Protein AF-A0A938IGB4-F1 (afdb_monomer)

Mean predicted aligned error: 2.49 Å

Foldseek 3Di:
DDDQFPAEDEDPQDDAPVCLVVSLVVLLVQLPDPRYAYEYRHPRDDLVSSLVSLLVSCVSRVPHAYEYEPCVPSCVSSVHPYYD

Sequence (84 aa):
MRLPPSLIAVTPGSCEARGLPALRARLCEL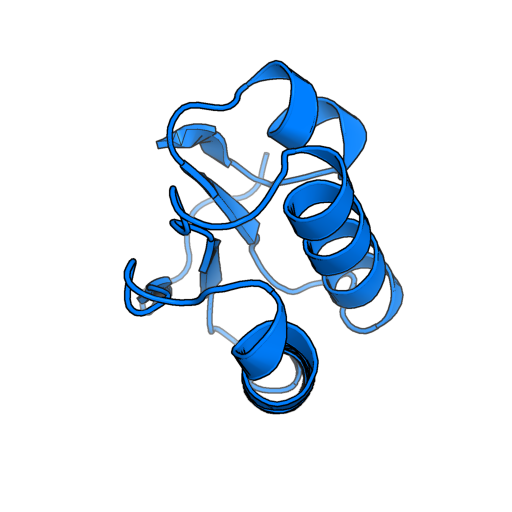AELAGLGILLREPGLTERAQRELLEDLRARSPHTWLCAHARPALALAAGCDAVQ

pLDDT: mean 94.91, std 3.26, range [72.0, 98.12]

Structure (mmCIF, N/CA/C/O backbone):
data_AF-A0A938IGB4-F1
#
_entry.id   AF-A0A9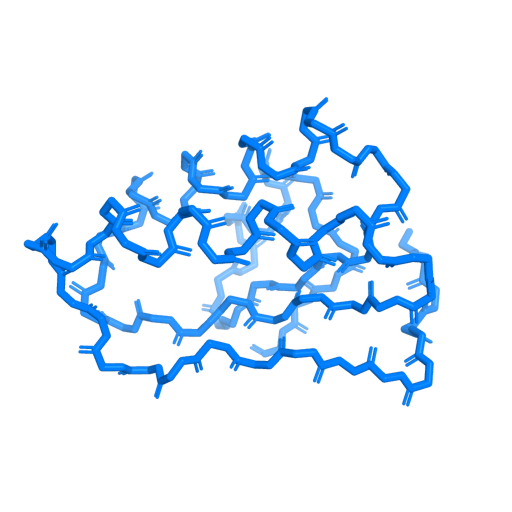38IGB4-F1
#
loop_
_atom_site.group_PDB
_atom_site.id
_atom_site.type_symbol
_atom_site.label_atom_id
_atom_site.label_alt_id
_atom_site.label_comp_id
_atom_site.label_asym_id
_atom_site.label_entity_id
_atom_site.label_seq_id
_atom_site.pdbx_PDB_ins_code
_atom_site.Cartn_x
_atom_site.Cartn_y
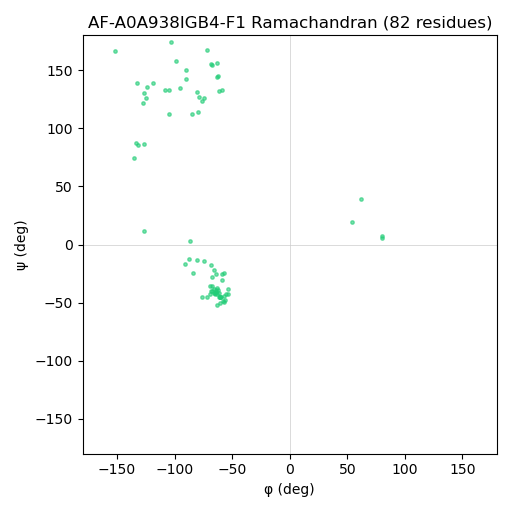_atom_site.Cartn_z
_atom_site.occupancy
_atom_site.B_iso_or_equiv
_atom_site.auth_seq_id
_atom_site.auth_comp_id
_atom_site.auth_asym_id
_atom_site.auth_atom_id
_atom_site.pdbx_PDB_model_num
ATOM 1 N N . MET A 1 1 ? 4.251 9.979 -13.614 1.00 72.00 1 MET A N 1
ATOM 2 C CA . MET A 1 1 ? 3.269 8.969 -13.164 1.00 72.00 1 MET A CA 1
ATOM 3 C C . MET A 1 1 ? 3.393 7.766 -14.083 1.00 72.00 1 MET A C 1
ATOM 5 O O . MET A 1 1 ? 3.449 7.962 -15.292 1.00 72.00 1 MET A O 1
ATOM 9 N N . ARG A 1 2 ? 3.555 6.561 -13.525 1.00 86.88 2 ARG A N 1
ATOM 10 C CA . ARG A 1 2 ? 3.685 5.308 -14.289 1.00 86.88 2 ARG A CA 1
ATOM 11 C C . ARG A 1 2 ? 2.306 4.692 -14.523 1.00 86.88 2 ARG A C 1
ATOM 13 O O . ARG A 1 2 ? 1.417 4.858 -13.688 1.00 86.88 2 ARG A O 1
ATOM 20 N N . LEU A 1 3 ? 2.139 3.963 -15.626 1.00 93.06 3 LEU A N 1
ATOM 21 C CA . LEU A 1 3 ? 0.927 3.171 -15.848 1.00 93.06 3 LEU A CA 1
ATOM 22 C C . LEU A 1 3 ? 0.791 2.090 -14.762 1.00 93.06 3 LEU A C 1
ATOM 24 O O . LEU A 1 3 ? 1.817 1.570 -14.309 1.00 93.06 3 LEU A O 1
ATOM 28 N N . PRO A 1 4 ? -0.441 1.765 -14.333 1.00 93.56 4 PRO A N 1
ATOM 29 C CA . PRO A 1 4 ? -0.659 0.698 -13.372 1.00 93.56 4 PRO A CA 1
ATOM 30 C C . PRO A 1 4 ? -0.220 -0.657 -13.948 1.00 93.56 4 PRO A C 1
ATOM 32 O O . PRO A 1 4 ? -0.406 -0.905 -15.143 1.00 93.56 4 PRO A O 1
ATOM 35 N N . PRO A 1 5 ? 0.344 -1.546 -13.116 1.00 96.12 5 PRO A N 1
ATOM 36 C CA . PRO A 1 5 ? 0.612 -2.921 -13.509 1.00 96.12 5 PRO A CA 1
ATOM 37 C C . PRO A 1 5 ? -0.687 -3.731 -13.630 1.00 96.12 5 PRO A C 1
ATOM 39 O O . PRO A 1 5 ? -1.743 -3.325 -13.146 1.00 96.12 5 PRO A O 1
ATOM 42 N N . SER A 1 6 ? -0.597 -4.920 -14.232 1.00 95.62 6 SER A N 1
ATOM 43 C CA . SER A 1 6 ? -1.747 -5.816 -14.434 1.00 95.62 6 SER A CA 1
ATOM 44 C C . SER A 1 6 ? -2.344 -6.369 -13.136 1.00 95.62 6 SER A C 1
ATOM 46 O O . SER A 1 6 ? -3.495 -6.800 -13.135 1.00 95.62 6 SER A O 1
ATOM 48 N N . LEU A 1 7 ? -1.574 -6.385 -12.043 1.00 96.88 7 LEU A N 1
ATOM 49 C CA . LEU A 1 7 ? -2.023 -6.851 -10.736 1.00 96.88 7 LEU A CA 1
ATOM 50 C C . LEU A 1 7 ? -1.763 -5.776 -9.682 1.00 96.88 7 LEU A C 1
ATOM 52 O O . LEU A 1 7 ? -0.650 -5.263 -9.568 1.00 96.88 7 LEU A O 1
ATOM 56 N N . ILE A 1 8 ? -2.789 -5.462 -8.892 1.00 97.94 8 ILE A N 1
ATOM 57 C CA . ILE A 1 8 ? -2.721 -4.483 -7.808 1.00 97.94 8 ILE A CA 1
ATOM 58 C C . ILE A 1 8 ? -3.247 -5.138 -6.533 1.00 97.94 8 ILE A C 1
ATOM 60 O O . ILE A 1 8 ? -4.393 -5.583 -6.480 1.00 97.94 8 ILE A O 1
ATOM 64 N N . ALA A 1 9 ? -2.414 -5.184 -5.497 1.00 97.62 9 ALA A N 1
ATOM 65 C CA . ALA A 1 9 ? -2.830 -5.544 -4.154 1.00 97.62 9 ALA A CA 1
ATOM 66 C C . ALA A 1 9 ? -3.505 -4.340 -3.493 1.00 97.62 9 ALA A C 1
ATOM 68 O O . ALA A 1 9 ? -2.937 -3.249 -3.433 1.00 97.62 9 ALA A O 1
ATOM 69 N N . VAL A 1 10 ? -4.711 -4.547 -2.975 1.00 97.62 10 VAL A N 1
ATOM 70 C CA . VAL A 1 10 ? -5.458 -3.530 -2.231 1.00 97.62 10 VAL A CA 1
ATOM 71 C C . VAL A 1 10 ? -5.396 -3.876 -0.753 1.00 97.62 10 VAL A C 1
ATOM 73 O O . VAL A 1 10 ? -5.606 -5.033 -0.381 1.00 97.62 10 VAL A O 1
ATOM 76 N N . THR A 1 11 ? -5.091 -2.896 0.095 1.00 97.56 11 THR A N 1
ATOM 77 C CA . THR A 1 11 ? -5.089 -3.133 1.541 1.00 97.56 11 THR A CA 1
ATOM 78 C C . THR A 1 11 ? -6.510 -3.394 2.074 1.00 97.56 11 THR A C 1
ATOM 80 O O . THR A 1 11 ? -7.484 -2.961 1.450 1.00 97.56 11 THR A O 1
ATOM 83 N N . PRO A 1 12 ? -6.670 -4.119 3.201 1.00 95.06 12 PRO A N 1
ATOM 84 C CA . PRO A 1 12 ? -7.983 -4.580 3.670 1.00 95.06 12 PRO A CA 1
ATOM 85 C C . PRO A 1 12 ? -9.027 -3.485 3.950 1.00 95.06 12 PRO A C 1
ATOM 87 O O . PRO A 1 12 ? -10.224 -3.760 3.905 1.00 95.06 12 PRO A O 1
ATOM 90 N N . GLY A 1 13 ? -8.615 -2.255 4.260 1.00 95.75 13 GLY A N 1
ATOM 91 C CA . GLY A 1 13 ? -9.522 -1.159 4.615 1.00 95.75 13 GLY A CA 1
ATOM 92 C C . GLY A 1 13 ? -10.023 -1.176 6.052 1.00 95.75 13 GLY A C 1
ATOM 93 O O . GLY A 1 13 ? -10.858 -0.346 6.409 1.00 95.75 13 GLY A O 1
ATOM 94 N N . SER A 1 14 ? -9.518 -2.095 6.869 1.00 95.38 14 SER A N 1
ATOM 95 C CA . SER A 1 14 ? -9.903 -2.291 8.266 1.00 95.38 14 SER A CA 1
ATOM 96 C C . SER A 1 14 ? -8.706 -2.275 9.221 1.00 95.38 14 SER A C 1
ATOM 98 O O . SER A 1 14 ? -8.832 -2.697 10.369 1.00 95.38 14 SER A O 1
ATOM 100 N N . CYS A 1 15 ? -7.522 -1.859 8.763 1.00 95.38 15 CYS A N 1
ATOM 101 C CA . CYS A 1 15 ? -6.339 -1.783 9.605 1.00 95.38 15 CYS A CA 1
ATOM 102 C C . CYS A 1 15 ? -6.434 -0.588 10.556 1.00 95.38 15 CYS A C 1
ATOM 104 O O . CYS A 1 15 ? -6.569 0.566 10.146 1.00 95.38 15 CYS A O 1
ATOM 106 N N . GLU A 1 16 ? -6.266 -0.873 11.841 1.00 93.81 16 GLU A N 1
ATOM 107 C CA . GLU A 1 16 ? -6.108 0.130 12.889 1.00 93.81 16 GLU A CA 1
ATOM 108 C C . GLU A 1 16 ? -4.640 0.251 13.321 1.00 93.81 16 GLU A C 1
ATOM 110 O O . GLU A 1 16 ? -3.782 -0.542 12.924 1.00 93.81 16 GLU A O 1
ATOM 115 N N . ALA A 1 17 ? -4.341 1.219 14.194 1.00 90.44 17 ALA A N 1
ATOM 116 C CA . ALA A 1 17 ? -2.983 1.498 14.669 1.00 90.44 17 ALA A CA 1
ATOM 117 C C . ALA A 1 17 ? -2.267 0.264 15.253 1.00 90.44 17 ALA A C 1
ATOM 119 O O . A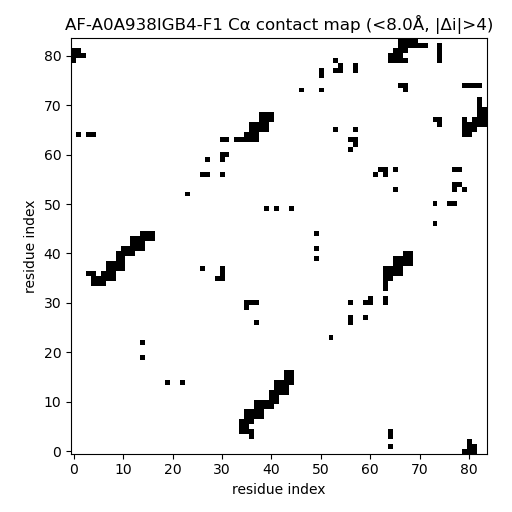LA A 1 17 ? -1.078 0.073 15.008 1.00 90.44 17 ALA A O 1
ATOM 120 N N . ARG A 1 18 ? -2.986 -0.608 15.977 1.00 92.75 18 ARG A N 1
ATOM 121 C CA . ARG A 1 18 ? -2.419 -1.849 16.544 1.00 92.75 18 ARG A CA 1
ATOM 122 C C . ARG A 1 18 ? -2.018 -2.872 15.473 1.00 92.75 18 ARG A C 1
ATOM 124 O O . ARG A 1 18 ? -1.110 -3.659 15.708 1.00 92.75 18 ARG A O 1
ATOM 131 N N . GLY A 1 19 ? -2.680 -2.856 14.314 1.00 94.50 19 GLY A N 1
ATOM 132 C CA . GLY A 1 19 ? -2.406 -3.755 13.187 1.00 94.50 19 GLY A CA 1
ATOM 133 C C . GLY A 1 19 ? -1.333 -3.242 12.223 1.00 94.50 19 GLY A C 1
ATOM 134 O O . GLY A 1 19 ? -0.834 -4.011 11.402 1.00 94.50 19 GLY A O 1
ATOM 135 N N . LEU A 1 20 ? -0.938 -1.968 12.338 1.00 95.94 20 LEU A N 1
ATOM 136 C CA . LEU A 1 20 ? 0.012 -1.322 11.431 1.00 95.94 20 LEU A CA 1
ATOM 137 C C . LEU A 1 20 ? 1.341 -2.085 11.269 1.00 95.94 20 LEU A C 1
ATOM 139 O O . LEU A 1 20 ? 1.789 -2.208 10.129 1.00 95.94 20 LEU A O 1
ATOM 143 N N . PRO A 1 21 ? 1.981 -2.633 12.325 1.00 96.31 21 PRO A N 1
ATOM 144 C CA . PRO A 1 21 ? 3.226 -3.383 12.151 1.00 96.31 21 PRO A CA 1
ATOM 145 C C . PRO A 1 21 ? 3.063 -4.622 11.260 1.00 96.31 21 PRO A C 1
ATOM 147 O O . PRO A 1 21 ? 3.902 -4.873 10.397 1.00 96.31 21 PRO A O 1
ATOM 150 N N . ALA A 1 22 ? 1.963 -5.363 11.428 1.00 96.62 22 ALA A N 1
ATOM 151 C CA . ALA A 1 22 ? 1.675 -6.555 10.635 1.00 96.62 22 ALA A CA 1
ATOM 152 C C . ALA A 1 22 ? 1.351 -6.196 9.177 1.00 96.62 22 ALA A C 1
ATOM 154 O O . ALA A 1 22 ? 1.873 -6.824 8.255 1.00 96.62 22 ALA A O 1
ATOM 155 N N . LEU A 1 23 ? 0.554 -5.142 8.960 1.00 97.06 23 LEU A N 1
ATOM 156 C CA . LEU A 1 23 ? 0.278 -4.629 7.618 1.00 97.06 23 LEU A CA 1
ATOM 157 C C . LEU A 1 23 ? 1.568 -4.175 6.922 1.00 97.06 23 LEU A C 1
ATOM 159 O O . LEU A 1 23 ? 1.795 -4.533 5.769 1.00 97.06 23 LEU A O 1
ATOM 163 N N . ARG A 1 24 ? 2.434 -3.432 7.624 1.00 96.50 24 ARG A N 1
ATOM 164 C CA . ARG A 1 24 ? 3.723 -2.967 7.093 1.00 96.50 24 ARG A CA 1
ATOM 165 C C . ARG A 1 24 ? 4.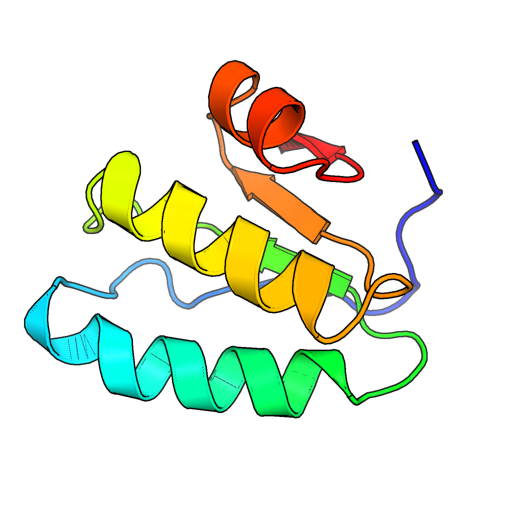586 -4.136 6.634 1.00 96.50 24 ARG A C 1
ATOM 167 O O . ARG A 1 24 ? 5.069 -4.108 5.508 1.00 96.50 24 ARG A O 1
ATOM 174 N N . ALA A 1 25 ? 4.749 -5.163 7.469 1.00 96.31 25 ALA A N 1
ATOM 175 C CA . ALA A 1 25 ? 5.523 -6.350 7.111 1.00 96.31 25 ALA A CA 1
ATOM 176 C C . ALA A 1 25 ? 4.990 -6.999 5.825 1.00 96.31 25 ALA A C 1
ATOM 178 O O . ALA A 1 25 ? 5.751 -7.226 4.886 1.00 96.31 25 ALA A O 1
ATOM 179 N N . ARG A 1 26 ? 3.668 -7.189 5.737 1.00 96.81 26 ARG A N 1
ATOM 180 C CA . ARG A 1 26 ? 3.035 -7.795 4.564 1.00 96.81 26 ARG A CA 1
ATOM 181 C C . ARG A 1 26 ? 3.200 -6.960 3.296 1.00 96.81 26 ARG A C 1
ATOM 183 O O . ARG A 1 26 ? 3.431 -7.510 2.226 1.00 96.81 26 ARG A O 1
ATOM 190 N N . LEU A 1 27 ? 3.075 -5.640 3.397 1.00 97.00 27 LEU A N 1
ATOM 191 C CA . LEU A 1 27 ? 3.253 -4.752 2.250 1.00 97.00 27 LEU A CA 1
ATOM 192 C C . LEU A 1 27 ? 4.703 -4.698 1.777 1.00 97.00 27 LEU A C 1
ATOM 194 O O . LEU A 1 27 ? 4.928 -4.652 0.573 1.00 97.00 27 LEU A O 1
ATOM 198 N N . CYS A 1 28 ? 5.669 -4.757 2.694 1.00 94.44 28 CYS A N 1
ATOM 199 C CA . CYS A 1 28 ? 7.076 -4.883 2.332 1.00 94.44 28 CYS A CA 1
ATOM 200 C C . CYS A 1 28 ? 7.334 -6.186 1.564 1.00 94.44 28 CYS A C 1
ATOM 202 O O . CYS A 1 28 ? 7.963 -6.133 0.518 1.00 94.44 28 CYS A O 1
ATOM 204 N N . GLU A 1 29 ? 6.800 -7.328 2.017 1.00 95.12 29 GLU A N 1
ATOM 205 C CA . GLU A 1 29 ? 6.902 -8.598 1.273 1.00 95.12 29 GLU A CA 1
ATOM 206 C C . GLU A 1 29 ? 6.312 -8.486 -0.140 1.00 95.12 29 GLU A C 1
ATOM 208 O O . GLU A 1 29 ? 6.909 -8.950 -1.108 1.00 95.12 29 GLU A O 1
ATOM 213 N N . LEU A 1 30 ? 5.142 -7.852 -0.270 1.00 95.62 30 LEU A N 1
ATOM 214 C CA . LEU A 1 30 ? 4.485 -7.653 -1.562 1.00 95.62 30 LEU A CA 1
ATOM 215 C C . LEU A 1 30 ? 5.268 -6.699 -2.473 1.00 95.62 30 LEU A C 1
ATOM 217 O O . LEU A 1 30 ? 5.302 -6.912 -3.681 1.00 95.62 30 LEU A O 1
ATOM 221 N N . ALA A 1 31 ? 5.911 -5.670 -1.922 1.00 94.00 31 ALA A N 1
ATOM 222 C CA . ALA A 1 31 ? 6.675 -4.693 -2.694 1.00 94.00 31 ALA A CA 1
ATOM 223 C C . ALA A 1 31 ? 7.948 -5.272 -3.338 1.00 94.00 31 ALA A C 1
ATOM 225 O O . ALA A 1 31 ? 8.470 -4.662 -4.271 1.00 94.00 31 ALA A O 1
ATOM 226 N N . GLU A 1 32 ? 8.425 -6.431 -2.880 1.00 91.69 32 GLU A N 1
ATOM 227 C CA . GLU A 1 32 ? 9.529 -7.173 -3.507 1.00 91.69 32 GLU A CA 1
ATOM 228 C C . GLU A 1 32 ? 9.064 -8.010 -4.718 1.00 91.69 32 GLU A C 1
ATOM 230 O O . GLU A 1 32 ? 9.883 -8.488 -5.506 1.00 91.69 32 GLU A O 1
ATOM 235 N N . LEU A 1 33 ? 7.751 -8.200 -4.904 1.00 93.50 33 LEU A N 1
ATOM 236 C CA . LEU A 1 33 ? 7.209 -8.965 -6.026 1.00 93.50 33 LEU A CA 1
ATOM 237 C C . LEU A 1 33 ? 7.178 -8.113 -7.299 1.00 93.50 33 LEU A C 1
ATOM 239 O O . LEU A 1 33 ? 6.415 -7.152 -7.424 1.00 93.50 33 LEU A O 1
ATOM 243 N N . ALA A 1 34 ? 7.985 -8.503 -8.287 1.00 91.88 34 ALA A N 1
ATOM 244 C CA . ALA A 1 34 ? 8.041 -7.823 -9.573 1.00 91.88 34 ALA A CA 1
ATOM 245 C C . ALA A 1 34 ? 6.669 -7.808 -10.272 1.00 91.88 34 ALA A C 1
ATOM 247 O O . ALA A 1 34 ? 5.997 -8.831 -10.392 1.00 91.88 34 ALA A O 1
ATOM 248 N N . GLY A 1 35 ? 6.274 -6.637 -10.775 1.00 91.56 35 GLY A N 1
ATOM 249 C CA . GLY A 1 35 ? 5.024 -6.466 -11.519 1.00 91.56 35 GLY A CA 1
ATOM 250 C C . GLY A 1 35 ? 3.763 -6.346 -10.656 1.00 91.56 35 GLY A C 1
ATOM 251 O O . GLY A 1 35 ? 2.673 -6.301 -11.220 1.00 91.56 35 GLY A O 1
ATOM 252 N N . LEU A 1 36 ? 3.886 -6.260 -9.327 1.00 96.06 36 LEU A N 1
ATOM 253 C CA . LEU A 1 36 ? 2.768 -5.976 -8.427 1.00 96.06 36 LEU A CA 1
ATOM 254 C C . LEU A 1 36 ? 2.686 -4.477 -8.092 1.00 96.06 36 LEU A C 1
ATOM 256 O O . LEU A 1 36 ? 3.685 -3.835 -7.770 1.00 96.06 36 LEU A O 1
ATOM 260 N N . GLY A 1 37 ? 1.479 -3.916 -8.149 1.00 97.62 37 GLY A N 1
ATOM 261 C CA . GLY A 1 37 ? 1.163 -2.592 -7.610 1.00 97.62 37 GLY A CA 1
ATOM 262 C C . GLY A 1 37 ? 0.516 -2.683 -6.230 1.00 97.62 37 GLY A C 1
ATOM 263 O O . GLY A 1 37 ? -0.070 -3.706 -5.884 1.00 97.62 37 GLY A O 1
ATOM 264 N N . ILE A 1 38 ? 0.579 -1.608 -5.447 1.00 98.12 38 ILE A N 1
ATOM 265 C CA . ILE A 1 38 ? -0.055 -1.524 -4.126 1.00 98.12 38 ILE A CA 1
ATOM 266 C C . ILE A 1 38 ? -0.968 -0.299 -4.077 1.00 98.12 38 ILE A C 1
ATOM 268 O O . ILE A 1 38 ? -0.529 0.825 -4.313 1.00 98.12 38 ILE A O 1
ATOM 272 N N . LEU A 1 39 ? -2.231 -0.518 -3.718 1.00 97.94 39 LEU A N 1
ATOM 273 C CA . LEU A 1 39 ? -3.198 0.518 -3.374 1.00 97.94 39 LEU A CA 1
ATOM 274 C C . LEU A 1 39 ? -3.396 0.541 -1.857 1.00 97.94 39 LEU A C 1
ATOM 276 O O . LEU A 1 39 ? -3.982 -0.383 -1.286 1.00 97.94 39 LEU A O 1
ATOM 280 N N . LEU A 1 40 ? -2.949 1.620 -1.215 1.00 97.94 40 LEU A N 1
ATOM 281 C CA . LEU A 1 40 ? -3.186 1.866 0.201 1.00 97.94 40 LEU A CA 1
ATOM 282 C C . LEU A 1 40 ? -4.552 2.530 0.397 1.00 97.94 40 LEU A C 1
ATOM 284 O O . LEU A 1 40 ? -4.766 3.689 0.032 1.00 97.94 40 LEU A O 1
ATOM 288 N N . ARG A 1 41 ? -5.464 1.790 1.022 1.00 96.81 41 ARG A N 1
ATOM 289 C CA . ARG A 1 41 ? -6.804 2.231 1.402 1.00 96.81 41 ARG A CA 1
ATOM 290 C C . ARG A 1 41 ? -7.057 1.814 2.843 1.00 96.81 41 ARG A C 1
ATOM 292 O O . ARG A 1 41 ? -7.605 0.752 3.073 1.00 96.81 41 ARG A O 1
ATOM 299 N N . GLU A 1 42 ? -6.665 2.643 3.808 1.00 97.00 42 GLU A N 1
ATOM 300 C CA . GLU A 1 42 ? -6.858 2.360 5.239 1.00 97.00 42 GLU A CA 1
ATOM 301 C C . GLU A 1 42 ? -7.461 3.569 5.968 1.00 97.00 42 GLU A C 1
ATOM 303 O O . GLU A 1 42 ? -6.726 4.398 6.508 1.00 97.00 42 GLU A O 1
ATOM 308 N N . PRO A 1 43 ? -8.797 3.728 5.983 1.00 94.50 43 PRO A N 1
ATOM 309 C CA . PRO A 1 43 ? -9.441 4.881 6.617 1.00 94.50 43 PRO A CA 1
ATOM 310 C C . PRO A 1 43 ? -9.222 4.932 8.138 1.00 94.50 43 PRO A C 1
ATOM 312 O O . PRO A 1 43 ? -9.232 6.020 8.706 1.00 94.50 43 PRO A O 1
ATOM 315 N N . GLY A 1 44 ? -8.983 3.783 8.783 1.00 93.56 44 GLY A N 1
ATOM 316 C CA . GLY A 1 44 ? -8.690 3.689 10.218 1.00 93.56 44 GLY A CA 1
ATOM 317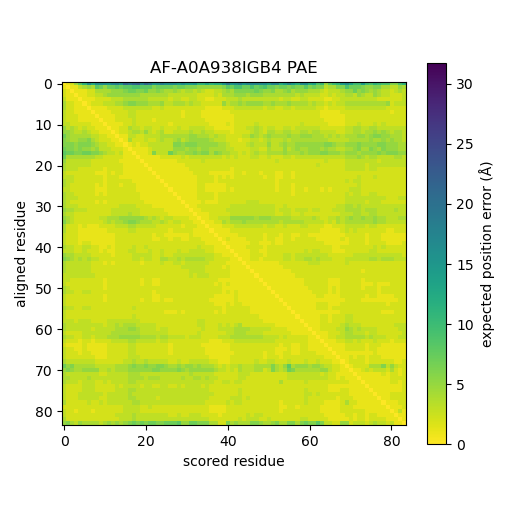 C C . GLY A 1 44 ? -7.283 4.154 10.615 1.00 93.56 44 GLY A C 1
ATOM 318 O O . GLY A 1 44 ? -7.020 4.386 11.795 1.00 93.56 44 GLY A O 1
ATOM 319 N N . LEU A 1 45 ? -6.371 4.323 9.652 1.00 95.75 45 LEU A N 1
ATOM 320 C CA . LEU A 1 45 ? -5.029 4.840 9.907 1.00 95.75 45 LEU A CA 1
ATOM 321 C C . LEU A 1 45 ? -4.991 6.363 9.791 1.00 95.75 45 LEU A C 1
ATOM 323 O O . LEU A 1 45 ? -5.581 6.962 8.888 1.00 95.75 45 LEU A O 1
ATOM 327 N N . THR A 1 46 ? -4.210 7.000 10.665 1.00 95.25 46 THR A N 1
ATOM 328 C CA . THR A 1 46 ? -3.950 8.439 10.562 1.00 95.25 46 THR A CA 1
ATOM 329 C C . THR A 1 46 ? -3.204 8.765 9.270 1.00 95.25 46 THR A C 1
ATOM 331 O O . THR A 1 46 ? -2.487 7.931 8.716 1.00 95.25 46 THR A O 1
ATOM 334 N N . GLU A 1 47 ? -3.330 10.007 8.800 1.00 94.94 47 GLU A N 1
ATOM 335 C CA . GLU A 1 47 ? -2.606 10.463 7.607 1.00 94.94 47 GLU A CA 1
ATOM 336 C C . GLU A 1 47 ? -1.097 10.265 7.737 1.00 94.94 47 GLU A C 1
ATOM 338 O O . GLU A 1 47 ? -0.441 9.783 6.818 1.00 94.94 47 GLU A O 1
ATOM 343 N N . ARG A 1 48 ? -0.562 10.587 8.918 1.00 95.12 48 ARG A N 1
ATOM 344 C CA . ARG A 1 48 ? 0.849 10.405 9.241 1.00 95.12 48 ARG A CA 1
ATOM 345 C C . ARG A 1 48 ? 1.272 8.944 9.091 1.00 95.12 48 ARG A C 1
ATOM 347 O O . ARG A 1 48 ? 2.269 8.685 8.431 1.00 95.12 48 ARG A O 1
ATOM 354 N N . ALA A 1 49 ? 0.505 8.008 9.653 1.00 95.75 49 ALA A N 1
ATOM 355 C CA . ALA A 1 49 ? 0.816 6.584 9.567 1.00 95.75 49 ALA A CA 1
ATOM 356 C C . ALA A 1 49 ? 0.768 6.069 8.120 1.00 95.75 49 ALA A C 1
ATOM 358 O O . ALA A 1 49 ? 1.620 5.281 7.718 1.00 95.75 49 ALA A O 1
ATOM 359 N N . GLN A 1 50 ? -0.201 6.535 7.324 1.00 96.56 50 GLN A N 1
ATOM 360 C CA . GLN A 1 50 ? -0.296 6.187 5.903 1.00 96.56 50 GLN A CA 1
ATOM 361 C C . GLN A 1 50 ? 0.882 6.747 5.099 1.00 96.56 50 GLN A C 1
ATOM 363 O O . GLN A 1 50 ? 1.443 6.039 4.267 1.00 96.56 50 GLN A O 1
ATOM 368 N N . ARG A 1 51 ? 1.290 7.992 5.371 1.00 96.06 51 ARG A N 1
ATOM 369 C CA . ARG A 1 51 ? 2.443 8.618 4.716 1.00 96.06 51 ARG A CA 1
ATOM 370 C C . ARG A 1 51 ? 3.737 7.872 5.037 1.00 96.06 51 ARG A C 1
ATOM 372 O O . ARG A 1 51 ? 4.419 7.453 4.112 1.00 96.06 51 ARG A O 1
ATOM 379 N N . GLU A 1 52 ? 4.016 7.633 6.319 1.00 95.94 52 GLU A N 1
ATOM 380 C CA . GLU A 1 52 ? 5.202 6.885 6.770 1.00 95.94 52 GLU A CA 1
ATOM 381 C C . GLU A 1 52 ? 5.241 5.459 6.190 1.00 95.94 52 GLU A C 1
ATOM 383 O O . GLU A 1 52 ? 6.305 4.886 5.982 1.00 95.94 52 GLU A O 1
ATOM 388 N N . LEU A 1 53 ? 4.082 4.846 5.936 1.00 96.56 53 LEU A N 1
ATOM 389 C CA . LEU A 1 53 ? 4.009 3.540 5.285 1.00 96.56 53 LEU A CA 1
ATOM 390 C C . LEU A 1 53 ? 4.362 3.616 3.793 1.00 96.56 53 LEU A C 1
ATOM 392 O O . LEU A 1 53 ? 5.127 2.787 3.309 1.00 96.56 53 LEU A O 1
ATOM 396 N N . LEU A 1 54 ? 3.837 4.600 3.063 1.00 97.06 54 LEU A N 1
ATOM 397 C CA . LEU A 1 54 ? 4.133 4.771 1.636 1.00 97.06 54 LEU A CA 1
ATOM 398 C C . LEU A 1 54 ? 5.583 5.193 1.387 1.00 97.06 54 LEU A C 1
ATOM 400 O O . LEU A 1 54 ? 6.202 4.691 0.451 1.00 97.06 54 LEU A O 1
ATOM 404 N N . GLU A 1 55 ? 6.127 6.075 2.225 1.00 95.50 55 GLU A N 1
ATOM 405 C CA . GLU A 1 55 ? 7.531 6.497 2.172 1.00 95.50 55 GLU A CA 1
ATOM 406 C C . GLU A 1 55 ? 8.470 5.303 2.389 1.00 95.50 55 GLU A C 1
ATOM 408 O O . GLU A 1 55 ? 9.392 5.099 1.598 1.00 95.50 55 GLU A O 1
ATOM 413 N N . ASP A 1 56 ? 8.184 4.454 3.381 1.00 95.12 56 ASP A N 1
ATOM 414 C CA . ASP A 1 56 ? 8.945 3.226 3.625 1.00 95.12 56 ASP A CA 1
ATOM 415 C C . ASP A 1 56 ? 8.895 2.264 2.432 1.00 95.12 56 ASP A C 1
ATOM 417 O O . ASP A 1 56 ? 9.925 1.716 2.032 1.00 95.12 56 ASP A O 1
ATOM 421 N N . LEU A 1 57 ? 7.709 2.057 1.846 1.00 96.19 57 LEU A N 1
ATOM 422 C CA . LEU A 1 57 ? 7.552 1.196 0.669 1.00 96.19 57 LEU A CA 1
ATOM 423 C C . LEU A 1 57 ? 8.318 1.753 -0.532 1.00 96.19 57 LEU A C 1
ATOM 425 O O . LEU A 1 57 ? 8.999 0.999 -1.225 1.00 96.19 57 LEU A O 1
ATOM 429 N N . ARG A 1 58 ? 8.252 3.070 -0.760 1.00 94.56 58 ARG A N 1
ATOM 430 C CA . ARG A 1 58 ? 8.975 3.739 -1.846 1.00 94.56 58 ARG A CA 1
ATOM 431 C C . ARG A 1 58 ? 10.488 3.657 -1.658 1.00 94.56 58 ARG A C 1
ATOM 433 O O . ARG A 1 58 ? 11.192 3.430 -2.639 1.00 94.56 58 ARG A O 1
ATOM 440 N N . ALA A 1 59 ? 10.982 3.841 -0.436 1.00 93.69 59 ALA A N 1
ATOM 441 C CA . ALA A 1 59 ? 12.408 3.775 -0.129 1.00 93.69 59 ALA A CA 1
ATOM 442 C C . ALA A 1 59 ?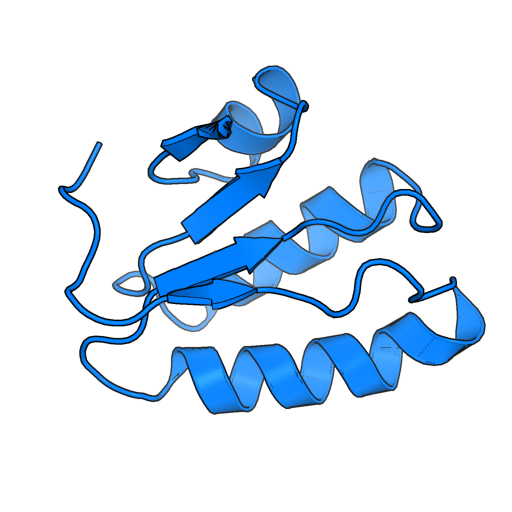 12.976 2.360 -0.322 1.00 93.69 59 ALA A C 1
ATOM 444 O O . ALA A 1 59 ? 14.090 2.210 -0.818 1.00 93.69 59 ALA A O 1
ATOM 445 N N . ARG A 1 60 ? 12.208 1.327 0.048 1.00 92.69 60 ARG A N 1
ATOM 446 C CA . ARG A 1 60 ? 12.608 -0.083 -0.088 1.00 92.69 60 ARG A CA 1
ATOM 447 C C . ARG A 1 60 ? 12.506 -0.587 -1.520 1.00 92.69 60 ARG A C 1
ATOM 449 O O . ARG A 1 60 ? 13.438 -1.215 -2.006 1.00 92.69 60 ARG A O 1
ATOM 456 N N . SER A 1 61 ? 11.404 -0.268 -2.196 1.00 94.00 61 SER A N 1
ATOM 457 C CA . SER A 1 61 ? 11.168 -0.664 -3.581 1.00 94.00 61 SER A CA 1
ATOM 458 C C . SER A 1 61 ? 10.821 0.555 -4.447 1.00 94.00 61 SER A C 1
ATOM 460 O O . SER A 1 61 ? 9.647 0.873 -4.684 1.00 94.00 61 SER A O 1
ATOM 462 N N . PRO A 1 62 ? 11.845 1.255 -4.979 1.00 92.75 62 PRO A N 1
ATOM 463 C CA . PRO A 1 62 ? 11.662 2.431 -5.836 1.00 92.75 62 PRO A CA 1
ATOM 464 C C . PRO A 1 62 ? 10.817 2.145 -7.085 1.00 92.75 62 PRO A C 1
ATOM 466 O O . PRO A 1 62 ? 10.171 3.036 -7.648 1.00 92.75 62 PRO A O 1
ATOM 469 N N . HIS A 1 63 ? 10.789 0.886 -7.521 1.00 92.19 63 HIS A N 1
ATOM 470 C CA . HIS A 1 63 ? 10.104 0.466 -8.735 1.00 92.19 63 HIS A CA 1
ATOM 471 C 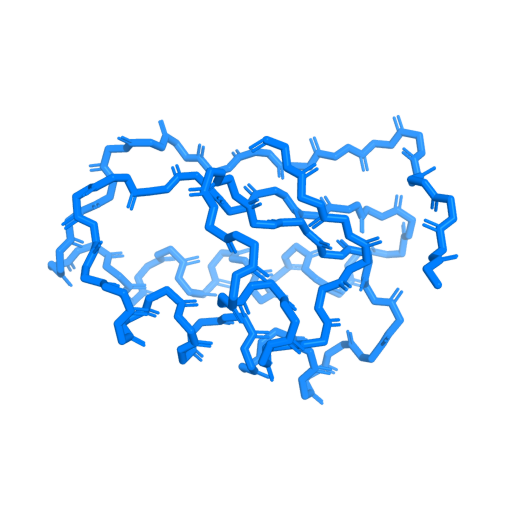C . HIS A 1 63 ? 8.650 0.034 -8.514 1.00 92.19 63 HIS A C 1
ATOM 473 O O . HIS A 1 63 ? 7.891 0.043 -9.482 1.00 92.19 63 HIS A O 1
ATOM 479 N N . THR A 1 64 ? 8.233 -0.257 -7.277 1.00 95.69 64 THR A N 1
ATOM 480 C CA . THR A 1 64 ? 6.848 -0.648 -6.981 1.00 95.69 64 THR A CA 1
ATOM 481 C C . THR A 1 64 ? 5.879 0.464 -7.338 1.00 95.69 64 THR A C 1
ATOM 483 O O . THR A 1 64 ? 6.085 1.629 -6.989 1.00 95.69 64 THR A O 1
ATOM 486 N N . TRP A 1 65 ? 4.809 0.108 -8.040 1.00 97.38 65 TRP A N 1
ATOM 487 C CA . TRP A 1 65 ? 3.749 1.052 -8.358 1.00 97.38 65 TRP A CA 1
ATOM 488 C C . TRP A 1 65 ? 2.880 1.277 -7.116 1.00 97.38 65 TRP A C 1
ATOM 490 O O . TRP A 1 65 ? 2.360 0.313 -6.555 1.00 97.38 65 TRP A O 1
ATOM 500 N N . LEU A 1 66 ? 2.736 2.526 -6.669 1.00 97.56 66 LEU A N 1
ATOM 501 C CA . LEU A 1 66 ? 2.009 2.871 -5.441 1.00 97.56 66 LEU A CA 1
ATOM 502 C C . LEU A 1 66 ? 0.817 3.783 -5.732 1.00 97.56 66 LEU A C 1
ATOM 504 O O . LEU A 1 66 ? 0.933 4.748 -6.486 1.00 97.56 66 LEU A O 1
ATOM 508 N N . CYS A 1 67 ? -0.306 3.537 -5.067 1.00 97.88 67 CYS A N 1
ATOM 509 C CA . CYS A 1 67 ? -1.478 4.399 -5.103 1.00 97.88 67 CYS A CA 1
ATOM 510 C C . CYS A 1 67 ? -2.008 4.665 -3.694 1.00 97.88 67 CYS A C 1
ATOM 512 O O . CYS A 1 67 ? -2.075 3.755 -2.868 1.00 97.88 67 CYS A O 1
ATOM 514 N N . ALA A 1 68 ? -2.405 5.910 -3.432 1.00 97.50 68 ALA A N 1
ATOM 515 C CA . ALA A 1 68 ? -3.096 6.284 -2.205 1.00 97.50 68 ALA A CA 1
ATOM 516 C C . ALA A 1 68 ? -4.566 6.602 -2.496 1.00 97.50 68 ALA A C 1
ATOM 518 O O . ALA A 1 68 ? -4.876 7.365 -3.415 1.00 97.50 68 ALA A O 1
ATOM 519 N N . HIS A 1 69 ? -5.467 6.048 -1.689 1.00 96.81 69 HIS A N 1
ATOM 520 C CA . HIS A 1 69 ? -6.898 6.286 -1.834 1.00 96.81 69 HIS A CA 1
ATOM 521 C C . HIS A 1 69 ? -7.336 7.620 -1.209 1.00 96.81 69 HIS A C 1
ATOM 523 O O . HIS A 1 69 ? -7.020 7.895 -0.052 1.00 96.81 69 HIS A O 1
ATOM 529 N N . ALA A 1 70 ? -8.097 8.423 -1.959 1.00 91.31 70 ALA A N 1
ATOM 530 C CA . ALA A 1 70 ? -8.789 9.647 -1.549 1.00 91.31 70 ALA A CA 1
ATOM 531 C C . ALA A 1 70 ? -7.908 10.723 -0.879 1.00 91.31 70 ALA A C 1
ATOM 533 O O . ALA A 1 70 ? -8.411 11.609 -0.189 1.00 91.31 70 ALA A O 1
ATOM 534 N N . ARG A 1 71 ? -6.583 10.665 -1.070 1.00 90.56 71 ARG A N 1
ATOM 535 C CA . ARG A 1 71 ? -5.618 11.572 -0.428 1.00 90.56 71 ARG A CA 1
ATOM 536 C C . ARG A 1 71 ? -4.564 12.081 -1.424 1.00 90.56 71 ARG A C 1
ATOM 538 O O . ARG A 1 71 ? -3.412 11.648 -1.370 1.00 90.56 71 ARG A O 1
ATOM 545 N N . PRO A 1 72 ? -4.910 13.020 -2.325 1.00 94.19 72 PRO A N 1
ATOM 546 C CA . PRO A 1 72 ? -3.999 13.487 -3.374 1.00 94.19 72 PRO A CA 1
ATOM 547 C C . PRO A 1 72 ? -2.738 14.178 -2.837 1.00 94.19 72 PRO A C 1
ATOM 549 O O . PRO A 1 72 ? -1.652 13.957 -3.366 1.00 94.19 72 PRO A O 1
ATOM 552 N N . ALA A 1 73 ? -2.847 14.961 -1.758 1.00 94.06 73 ALA A N 1
ATOM 553 C CA . ALA A 1 73 ? -1.694 15.630 -1.149 1.00 94.06 73 ALA A CA 1
ATOM 554 C C . ALA A 1 73 ? -0.683 14.628 -0.562 1.00 94.06 73 ALA A C 1
ATOM 556 O O . ALA A 1 73 ? 0.521 14.765 -0.763 1.00 94.06 73 ALA A O 1
ATOM 557 N N . LEU A 1 74 ? -1.178 13.586 0.112 1.00 94.31 74 LEU A N 1
ATOM 558 C CA . LEU A 1 74 ? -0.344 12.511 0.647 1.00 94.31 74 LEU A CA 1
ATOM 559 C C . LEU A 1 74 ? 0.282 11.677 -0.477 1.00 94.31 74 LEU A C 1
ATOM 561 O O . LEU A 1 74 ? 1.459 11.341 -0.385 1.00 94.31 74 LEU A O 1
ATOM 565 N N . ALA A 1 75 ? -0.462 11.396 -1.549 1.00 95.12 75 ALA A N 1
ATOM 566 C CA . ALA A 1 75 ? 0.067 10.697 -2.717 1.00 95.12 75 ALA A CA 1
ATOM 567 C C . ALA A 1 75 ? 1.240 11.456 -3.354 1.00 95.12 75 ALA A C 1
ATOM 569 O O . ALA A 1 75 ? 2.275 10.860 -3.644 1.00 95.12 75 ALA A O 1
ATOM 570 N N . LEU A 1 76 ? 1.094 12.774 -3.525 1.00 94.69 76 LEU A N 1
ATOM 571 C CA . LEU A 1 76 ? 2.153 13.660 -4.008 1.00 94.69 76 LEU A CA 1
ATOM 572 C C . LEU A 1 76 ? 3.367 13.649 -3.073 1.00 94.69 76 LEU A C 1
ATOM 574 O O . LEU A 1 76 ? 4.483 13.430 -3.536 1.00 94.69 76 LEU A O 1
ATOM 578 N N . ALA A 1 77 ? 3.148 13.832 -1.768 1.00 93.50 77 ALA A N 1
ATOM 579 C CA . ALA A 1 77 ? 4.222 13.880 -0.777 1.00 93.50 77 ALA A CA 1
ATOM 580 C C . ALA A 1 77 ? 5.020 12.566 -0.698 1.00 93.50 77 ALA A C 1
ATOM 582 O O . ALA A 1 77 ? 6.242 12.600 -0.601 1.00 93.50 77 ALA A O 1
ATOM 583 N N . ALA A 1 78 ? 4.343 11.419 -0.794 1.00 93.69 78 ALA A N 1
ATOM 584 C CA . ALA A 1 78 ? 4.971 10.100 -0.729 1.00 93.69 78 ALA A CA 1
ATOM 585 C C . ALA A 1 78 ? 5.487 9.585 -2.091 1.00 93.69 78 ALA A C 1
ATOM 587 O O . ALA A 1 78 ? 5.940 8.444 -2.193 1.00 93.69 78 ALA A O 1
ATOM 588 N N . GLY A 1 79 ? 5.387 10.380 -3.164 1.00 94.38 79 GLY A N 1
ATOM 589 C CA . GLY A 1 79 ? 5.814 9.965 -4.503 1.00 94.38 79 GLY A CA 1
ATOM 590 C C . GLY A 1 79 ? 5.035 8.759 -5.042 1.00 94.38 79 GLY A C 1
ATOM 591 O O . GLY A 1 79 ? 5.622 7.849 -5.638 1.00 94.38 79 GLY A O 1
ATOM 592 N N . CYS A 1 80 ? 3.725 8.709 -4.797 1.00 97.00 80 CYS A N 1
ATOM 593 C CA . CYS A 1 80 ? 2.836 7.709 -5.384 1.00 97.00 80 CYS A CA 1
ATOM 594 C C . CYS A 1 80 ? 2.679 7.921 -6.894 1.00 97.00 80 CYS A C 1
ATOM 596 O O . CYS A 1 80 ? 2.822 9.021 -7.426 1.00 97.00 80 CYS A O 1
ATOM 598 N N . ASP A 1 81 ? 2.351 6.843 -7.590 1.00 97.44 81 ASP A N 1
ATOM 599 C CA . ASP A 1 81 ? 2.145 6.833 -9.032 1.00 97.44 81 ASP A CA 1
ATOM 600 C C . ASP A 1 81 ? 0.734 7.252 -9.434 1.00 97.44 81 ASP A C 1
ATOM 602 O O . ASP A 1 81 ? 0.548 7.736 -10.551 1.00 97.44 81 ASP A O 1
ATOM 606 N N . ALA A 1 82 ? -0.236 7.080 -8.532 1.00 96.88 82 ALA A N 1
ATOM 607 C CA . ALA A 1 82 ? -1.633 7.417 -8.754 1.00 96.88 82 ALA A CA 1
ATOM 608 C C . ALA A 1 82 ? -2.376 7.785 -7.463 1.00 96.88 82 ALA A C 1
ATOM 610 O O . ALA A 1 82 ? -1.932 7.511 -6.344 1.00 96.88 82 ALA A O 1
ATOM 611 N N . VAL A 1 83 ? -3.563 8.357 -7.656 1.00 96.38 83 VAL A N 1
ATOM 612 C CA . VAL A 1 83 ? -4.583 8.600 -6.632 1.00 96.38 83 VAL A CA 1
ATOM 613 C C . VAL A 1 83 ? -5.866 7.931 -7.111 1.00 96.38 83 VAL A C 1
ATOM 615 O O . VAL A 1 83 ? -6.199 8.071 -8.289 1.00 96.38 83 VAL A O 1
ATOM 618 N N . GLN A 1 84 ? -6.561 7.226 -6.219 1.00 92.81 84 GLN A N 1
ATOM 619 C CA . GLN A 1 84 ? -7.876 6.628 -6.485 1.00 92.81 84 GLN A CA 1
ATOM 620 C C . GLN A 1 84 ? -8.943 7.223 -5.580 1.00 92.81 84 GLN A C 1
ATOM 622 O O . GLN A 1 84 ? -8.687 7.286 -4.359 1.00 92.81 84 GLN A O 1
#

Solvent-accessible surface area (backbone atoms only — not comparable to full-at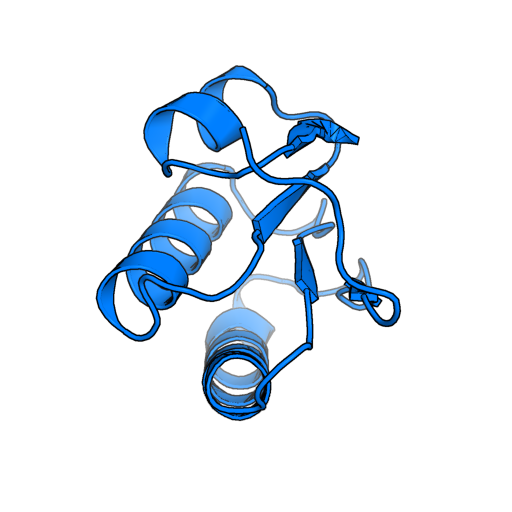om values): 4684 Å² total; per-residue (Å²): 120,64,82,84,53,97,40,67,50,68,51,90,48,74,46,38,76,91,44,43,65,63,52,50,54,54,49,52,62,49,44,72,41,85,70,38,19,41,37,51,39,44,81,60,39,52,70,66,59,52,38,58,49,43,39,52,46,39,73,74,26,75,81,44,45,33,27,25,50,82,34,62,70,55,16,60,74,36,68,39,39,40,68,88

Nearest PDB structures (foldseek):
  3iwp-assembly3_I  TM=6.184E-01  e=2.541E-01  Homo sapiens
  3iwp-assembly5_C  TM=5.911E-01  e=7.193E-01  Homo sapiens
  1x8c-assembly1_A  TM=6.489E-01  e=1.675E+00  Shigella flexneri 2a str. 301
  1x7i-assembly1_A  TM=6.513E-01  e=1.787E+00  Shigella flexneri 2a str. 301
  1twd-assembly1_A  TM=6.512E-01  e=2.640E+00  Shigella flexneri

Radius of gyration: 11.35 Å; Cα contacts (8 Å, |Δi|>4): 137; chains: 1; bounding box: 22×25×32 Å

Secondary structure (DSSP, 8-state):
-PPPPSEEEE--S---GGGHHHHHHHHHHHHTSTTEEEEE--TTS-HHHHHHHHHHHHHH-TTSEEEESS-HHHHHHTT-SEE-